Protein AF-A0A0B6XCW4-F1 (afdb_monomer_lite)

Radius of gyration: 18.89 Å; chains: 1; bounding box: 47×29×55 Å

Structure (mmCIF, N/CA/C/O backbone):
data_AF-A0A0B6XCW4-F1
#
_entry.id   AF-A0A0B6XCW4-F1
#
loop_
_atom_site.group_PDB
_atom_site.id
_atom_site.type_symbol
_atom_site.label_atom_id
_atom_site.label_alt_id
_atom_site.label_comp_id
_atom_site.label_asym_id
_atom_site.label_entity_id
_atom_site.label_seq_id
_atom_site.pdbx_PDB_ins_code
_atom_site.Cartn_x
_atom_site.Cartn_y
_atom_site.Cartn_z
_atom_site.occupancy
_atom_site.B_iso_or_equiv
_atom_site.auth_seq_id
_atom_site.auth_comp_id
_atom_site.auth_asym_id
_atom_site.auth_atom_id
_atom_site.pdbx_PDB_model_num
ATOM 1 N N . MET A 1 1 ? -3.690 -15.404 7.070 1.00 65.94 1 MET A N 1
ATOM 2 C CA . MET A 1 1 ? -4.708 -14.605 6.355 1.00 65.94 1 MET A CA 1
ATOM 3 C C . MET A 1 1 ? -6.072 -15.071 6.822 1.00 65.94 1 MET A C 1
ATOM 5 O O . MET A 1 1 ? -6.203 -16.236 7.175 1.00 65.94 1 MET A O 1
ATOM 9 N N . VAL A 1 2 ? -7.034 -14.167 6.910 1.00 81.56 2 VAL A N 1
ATOM 10 C CA . VAL A 1 2 ? -8.382 -14.407 7.414 1.00 81.56 2 VAL A CA 1
ATOM 11 C C . VAL A 1 2 ? -9.361 -13.776 6.444 1.00 81.56 2 VAL A C 1
ATOM 13 O O . VAL A 1 2 ? -9.238 -12.608 6.109 1.00 81.56 2 VAL A O 1
ATOM 16 N N . GLU A 1 3 ? -10.353 -14.538 6.028 1.00 85.75 3 GLU A N 1
ATOM 17 C CA . GLU A 1 3 ? -11.383 -14.068 5.114 1.00 85.75 3 GLU A CA 1
ATOM 18 C C . GLU A 1 3 ? -12.618 -13.638 5.909 1.00 85.75 3 GLU A C 1
ATOM 20 O O . GLU A 1 3 ? -13.106 -14.374 6.773 1.00 85.75 3 GLU A O 1
ATOM 25 N N . LEU A 1 4 ? -13.127 -12.436 5.634 1.00 87.69 4 LEU A N 1
ATOM 26 C CA . LEU A 1 4 ? -14.350 -11.930 6.249 1.00 87.69 4 LEU A CA 1
ATOM 27 C C . LEU A 1 4 ? -15.471 -11.888 5.219 1.00 87.69 4 LEU A C 1
ATOM 29 O O . LEU A 1 4 ? -15.316 -11.356 4.123 1.00 87.69 4 LEU A O 1
ATOM 33 N N . LYS A 1 5 ? -16.648 -12.390 5.601 1.00 91.31 5 LYS A N 1
ATOM 34 C CA . LYS A 1 5 ? -17.844 -12.278 4.759 1.00 91.31 5 LYS A CA 1
ATOM 35 C C . LYS A 1 5 ? -18.223 -10.806 4.561 1.00 91.31 5 LYS A C 1
ATOM 37 O O . LYS A 1 5 ? -18.056 -10.018 5.492 1.00 91.31 5 LYS A O 1
ATOM 42 N N . PRO A 1 6 ? -18.818 -10.428 3.422 1.00 91.75 6 PRO A N 1
ATOM 43 C CA . PRO A 1 6 ? -19.377 -9.092 3.258 1.00 91.75 6 PRO A CA 1
ATOM 44 C C . PRO A 1 6 ? -20.407 -8.772 4.348 1.00 91.75 6 PRO A C 1
ATOM 46 O O . PRO A 1 6 ? -21.219 -9.624 4.711 1.00 91.75 6 PRO A O 1
ATOM 49 N N . GLY A 1 7 ? -20.386 -7.542 4.859 1.00 91.94 7 GLY A N 1
ATOM 50 C CA . GLY A 1 7 ? -21.272 -7.098 5.932 1.00 91.94 7 GLY A CA 1
ATOM 51 C C . GLY A 1 7 ? -20.559 -6.337 7.045 1.00 91.94 7 GLY A C 1
ATOM 52 O O . GLY A 1 7 ? -19.379 -6.000 6.947 1.00 91.94 7 GLY A O 1
ATOM 53 N N . LYS A 1 8 ? -21.322 -6.006 8.089 1.00 94.19 8 LYS A N 1
ATOM 54 C CA . LYS A 1 8 ? -20.827 -5.273 9.258 1.00 94.19 8 LYS A CA 1
ATOM 55 C C . LYS A 1 8 ? -20.051 -6.214 10.171 1.00 94.19 8 LYS A C 1
ATOM 57 O O . LYS A 1 8 ? -20.548 -7.280 10.520 1.00 94.19 8 LYS A O 1
ATOM 62 N N . HIS A 1 9 ? -18.889 -5.760 10.608 1.00 92.81 9 HIS A N 1
ATOM 63 C CA . HIS A 1 9 ? -18.020 -6.432 11.566 1.00 92.81 9 HIS A CA 1
ATOM 64 C C . HIS A 1 9 ? -17.650 -5.471 12.687 1.00 92.81 9 HIS A C 1
ATOM 66 O O . HIS A 1 9 ? -17.873 -4.262 12.588 1.00 92.81 9 HIS A O 1
ATOM 72 N N . VAL A 1 10 ? -17.089 -6.011 13.763 1.00 93.19 10 VAL A N 1
ATOM 73 C CA . VAL A 1 10 ? -16.609 -5.233 14.903 1.00 93.19 10 VAL A CA 1
ATOM 74 C C . VAL A 1 10 ? -15.202 -5.700 15.238 1.00 93.19 10 VAL A C 1
ATOM 76 O O . VAL A 1 10 ? -14.978 -6.887 15.454 1.00 93.19 10 VAL A O 1
ATOM 79 N N . LEU A 1 11 ? -14.265 -4.758 15.271 1.00 91.06 11 LEU A N 1
ATOM 80 C CA . LEU A 1 11 ? -12.962 -4.953 15.887 1.00 91.06 11 LEU A CA 1
ATOM 81 C C . LEU A 1 11 ? -13.116 -4.718 17.389 1.00 91.06 11 LEU A C 1
ATOM 83 O O . LEU A 1 11 ? -13.586 -3.654 17.789 1.00 91.06 11 LEU A O 1
ATOM 87 N N . GLU A 1 12 ? -12.723 -5.695 18.198 1.00 90.50 12 GLU A N 1
ATOM 88 C CA . GLU A 1 12 ? -12.656 -5.573 19.653 1.00 90.50 12 GLU A CA 1
ATOM 89 C C . GLU A 1 12 ? -11.195 -5.673 20.089 1.00 90.50 12 GLU A C 1
ATOM 91 O O . GLU A 1 12 ? -10.518 -6.661 19.803 1.00 90.50 12 GLU A O 1
ATOM 96 N N . THR A 1 13 ? -10.688 -4.616 20.714 1.00 83.25 13 THR A N 1
ATOM 97 C CA . THR A 1 13 ? -9.327 -4.568 21.257 1.00 83.25 13 THR A CA 1
ATOM 98 C C . THR A 1 13 ? -9.259 -5.284 22.606 1.00 83.25 13 THR A C 1
ATOM 100 O O . THR A 1 13 ? -10.276 -5.548 23.246 1.00 83.25 13 THR A O 1
ATOM 103 N N . SER A 1 14 ? -8.047 -5.583 23.078 1.00 83.81 14 SER A N 1
ATOM 104 C CA . SER A 1 14 ? -7.832 -6.262 24.366 1.00 83.81 14 SER A CA 1
ATOM 105 C C . SER A 1 14 ? -8.330 -5.467 25.581 1.00 83.81 14 SER A C 1
ATOM 107 O O . SER A 1 14 ? -8.657 -6.068 26.600 1.00 83.81 14 SER A O 1
ATOM 109 N N . ASP A 1 15 ? -8.435 -4.138 25.473 1.00 86.62 15 ASP A N 1
ATOM 110 C CA . ASP A 1 15 ? -9.044 -3.256 26.480 1.00 86.62 15 ASP A CA 1
ATOM 111 C C . ASP A 1 15 ? -10.577 -3.126 26.333 1.00 86.62 15 ASP A C 1
ATOM 113 O O . ASP A 1 15 ? -11.201 -2.316 27.017 1.00 86.62 15 ASP A O 1
ATOM 117 N N . GLY A 1 16 ? -11.199 -3.918 25.452 1.00 86.94 16 GLY A N 1
ATOM 118 C CA . GLY A 1 16 ? -12.651 -3.998 25.271 1.00 86.94 16 GLY A CA 1
ATOM 119 C C . GLY A 1 16 ? -13.263 -2.884 24.419 1.00 86.94 16 GLY A C 1
ATOM 120 O O . GLY A 1 16 ? -14.491 -2.807 24.309 1.00 86.94 16 GLY A O 1
ATOM 121 N N . LYS A 1 17 ? -12.457 -2.010 23.794 1.00 88.56 17 LYS A N 1
ATOM 122 C CA . LYS A 1 17 ? -12.988 -1.005 22.859 1.00 88.56 17 LYS A CA 1
ATOM 123 C C . LYS A 1 17 ? -13.488 -1.688 21.595 1.00 88.56 17 LYS A C 1
ATOM 125 O O . LYS A 1 17 ? -12.822 -2.545 21.023 1.00 88.56 17 LYS A O 1
ATOM 130 N N . LYS A 1 18 ? -14.666 -1.262 21.138 1.00 91.75 18 LYS A N 1
ATOM 131 C CA . LYS A 1 18 ? -15.335 -1.813 19.957 1.00 91.75 18 LYS A CA 1
ATOM 132 C C . LYS A 1 18 ? -15.386 -0.774 18.855 1.00 91.75 18 LYS A C 1
ATOM 134 O O . LYS A 1 18 ? -15.907 0.320 19.060 1.00 91.75 18 LYS A O 1
ATOM 139 N N . GLN A 1 19 ? -14.892 -1.135 17.678 1.00 90.56 19 GLN A N 1
ATOM 140 C CA . GLN A 1 19 ? -14.917 -0.280 16.501 1.00 90.56 19 GLN A CA 1
ATOM 141 C C . GLN A 1 19 ? -15.588 -1.015 15.333 1.00 90.56 19 GLN A C 1
ATOM 143 O O . GLN A 1 19 ? -15.050 -2.015 14.849 1.00 90.56 19 GLN A O 1
ATOM 148 N N . PRO A 1 20 ? -16.771 -0.567 14.876 1.00 91.31 20 PRO A N 1
ATOM 149 C CA . PRO A 1 20 ? -17.448 -1.197 13.755 1.00 91.31 20 PRO A CA 1
ATOM 150 C C . PRO A 1 20 ? -16.744 -0.874 12.433 1.00 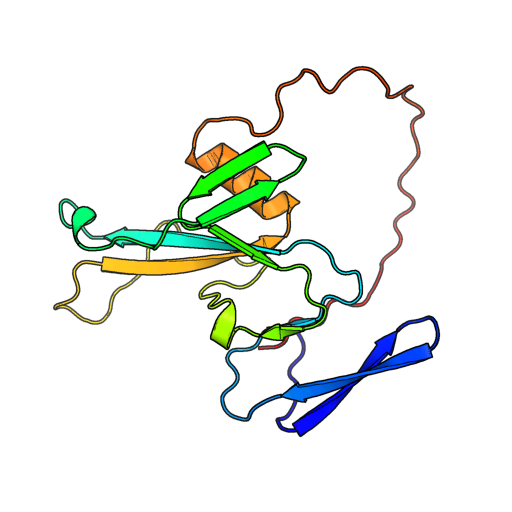91.31 20 PRO A C 1
ATOM 152 O O . PRO A 1 20 ? -16.239 0.232 12.238 1.00 91.31 20 PRO A O 1
ATOM 155 N N . PHE A 1 21 ? -16.771 -1.824 11.502 1.00 90.38 21 PHE A N 1
ATOM 156 C CA . PHE A 1 21 ? -16.311 -1.642 10.127 1.00 90.38 21 PHE A CA 1
ATOM 157 C C . PHE A 1 21 ? -1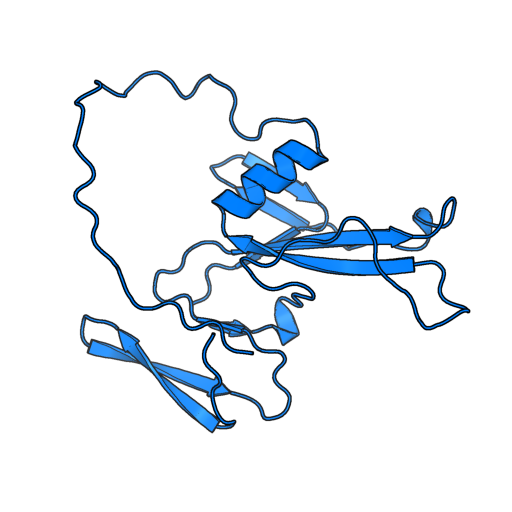7.168 -2.446 9.147 1.00 90.38 21 PHE A C 1
ATOM 159 O O . PHE A 1 21 ? -17.960 -3.303 9.541 1.00 90.38 21 PHE A O 1
ATOM 166 N N . LEU A 1 22 ? -17.050 -2.132 7.858 1.00 89.31 22 LEU A N 1
ATOM 167 C CA . LEU A 1 22 ? -17.840 -2.743 6.794 1.00 89.31 22 LEU A CA 1
ATOM 168 C C . LEU A 1 22 ? -16.913 -3.444 5.804 1.00 89.31 22 LEU A C 1
ATOM 170 O O . LEU A 1 22 ? -15.956 -2.847 5.320 1.00 89.31 22 LEU A O 1
ATOM 174 N N . VAL A 1 23 ? -17.229 -4.694 5.479 1.00 89.00 23 VAL A N 1
ATOM 175 C CA . VAL A 1 23 ? -16.598 -5.427 4.379 1.00 89.00 23 VAL A CA 1
ATOM 176 C C . VAL A 1 23 ? -17.548 -5.401 3.189 1.00 89.00 23 VAL A C 1
ATOM 178 O O . VAL A 1 23 ? -18.679 -5.886 3.273 1.00 89.00 23 VAL A O 1
ATOM 181 N N . TYR A 1 24 ? -17.107 -4.814 2.080 1.00 85.94 24 TYR A N 1
ATOM 182 C CA . TYR A 1 24 ? -17.890 -4.746 0.847 1.00 85.94 24 TYR A CA 1
ATOM 183 C C . TYR A 1 24 ? -17.788 -6.047 0.043 1.00 85.94 24 TYR A C 1
ATOM 185 O O . TYR A 1 24 ? -16.767 -6.724 0.055 1.00 85.94 24 TYR A O 1
ATOM 193 N N . SER A 1 25 ? -18.830 -6.383 -0.721 1.00 84.62 25 SER A N 1
ATOM 194 C CA . SER A 1 25 ? -18.912 -7.634 -1.496 1.00 84.62 25 SER A CA 1
ATOM 195 C C . SER A 1 25 ? -17.919 -7.759 -2.656 1.00 84.62 25 SER A C 1
ATOM 197 O O . SER A 1 25 ? -17.805 -8.828 -3.244 1.00 84.62 25 SER A O 1
ATOM 199 N N . LYS A 1 26 ? -17.236 -6.671 -3.017 1.00 83.56 26 LYS A N 1
ATOM 200 C CA . LYS A 1 26 ? -16.171 -6.628 -4.030 1.00 83.56 26 LYS A CA 1
ATOM 201 C C . LYS A 1 26 ? -14.890 -6.019 -3.457 1.00 83.56 26 LYS A C 1
ATOM 203 O O . LYS A 1 26 ? -14.147 -5.372 -4.188 1.00 83.56 26 LYS A O 1
ATOM 208 N N . ASN A 1 27 ? -14.695 -6.139 -2.143 1.00 80.38 27 ASN A N 1
ATOM 209 C CA . ASN A 1 27 ? -13.486 -5.634 -1.517 1.00 80.38 27 ASN A CA 1
ATOM 210 C C . ASN A 1 27 ? -12.267 -6.404 -2.055 1.00 80.38 27 ASN A C 1
ATOM 212 O O . ASN A 1 27 ? -12.349 -7.605 -2.280 1.00 80.38 27 ASN A O 1
ATOM 216 N N . GLN A 1 28 ? -11.160 -5.701 -2.271 1.00 84.88 28 GLN A N 1
ATOM 217 C CA . GLN A 1 28 ? -9.868 -6.265 -2.660 1.00 84.88 28 GLN A CA 1
ATOM 218 C C . GLN A 1 28 ? -8.992 -6.542 -1.427 1.00 84.88 28 GLN A C 1
ATOM 220 O O . GLN A 1 28 ? -7.765 -6.477 -1.507 1.00 84.88 28 GLN A O 1
ATOM 225 N N . GLY A 1 29 ? -9.624 -6.773 -0.278 1.00 87.38 29 GLY A N 1
ATOM 226 C CA . GLY A 1 29 ? -8.968 -6.918 1.011 1.00 87.38 29 GLY A CA 1
ATOM 227 C C . GLY A 1 29 ? -8.632 -5.600 1.714 1.00 87.38 29 GLY A C 1
ATOM 228 O O . GLY A 1 29 ? -9.135 -4.520 1.396 1.00 87.38 29 GLY A O 1
ATOM 229 N N . GLY A 1 30 ? -7.775 -5.685 2.723 1.00 89.25 30 GLY A N 1
ATOM 230 C CA . GLY A 1 30 ? -7.335 -4.528 3.496 1.00 89.25 30 GLY A CA 1
ATOM 231 C C . GLY A 1 30 ? -6.503 -4.905 4.713 1.00 89.25 30 GLY A C 1
ATOM 232 O O . GLY A 1 30 ? -6.259 -6.081 4.995 1.00 89.25 30 GLY A O 1
ATOM 233 N N . ILE A 1 31 ? -6.072 -3.883 5.446 1.00 91.44 31 ILE A N 1
ATOM 234 C CA . ILE A 1 31 ? -5.282 -4.032 6.669 1.00 91.44 31 ILE A CA 1
ATOM 235 C C . ILE A 1 31 ? -6.130 -3.555 7.846 1.00 91.44 31 ILE A C 1
ATOM 237 O O . ILE A 1 31 ? -6.615 -2.422 7.853 1.00 91.44 31 ILE A O 1
ATOM 241 N N . ILE A 1 32 ? -6.288 -4.417 8.851 1.00 91.75 32 ILE A N 1
ATOM 242 C CA . ILE A 1 32 ? -6.735 -4.000 10.181 1.00 91.75 32 ILE A CA 1
ATOM 243 C C . ILE A 1 32 ? -5.487 -3.676 10.999 1.00 91.75 32 ILE A C 1
ATOM 245 O O . ILE A 1 32 ? -4.655 -4.545 11.248 1.00 91.75 32 ILE A O 1
ATOM 249 N N . ASN A 1 33 ? -5.372 -2.420 11.409 1.00 91.81 33 ASN A N 1
ATOM 250 C CA . ASN A 1 33 ? -4.214 -1.837 12.068 1.00 91.81 33 ASN A CA 1
ATOM 251 C C . ASN A 1 33 ? -4.612 -1.272 13.444 1.00 91.81 33 ASN A C 1
ATOM 253 O O . ASN A 1 33 ? -4.715 -0.056 13.627 1.00 91.81 33 ASN A O 1
ATOM 257 N N . PRO A 1 34 ? -4.878 -2.140 14.435 1.00 88.81 34 PRO A N 1
ATOM 258 C CA . PRO A 1 34 ? -5.380 -1.703 15.738 1.00 88.81 34 PRO A CA 1
ATOM 259 C C . PRO A 1 34 ? -4.390 -0.785 16.472 1.00 88.81 34 PRO A C 1
ATOM 261 O O . PRO A 1 34 ? -4.809 0.074 17.243 1.00 88.81 34 PRO A O 1
ATOM 264 N N . ASN A 1 35 ? -3.093 -0.939 16.193 1.00 89.75 35 ASN A N 1
ATOM 265 C CA . ASN A 1 35 ? -2.008 -0.211 16.849 1.00 89.75 35 ASN A CA 1
ATOM 266 C C . ASN A 1 35 ? -1.652 1.116 16.165 1.00 89.75 35 ASN A C 1
ATOM 268 O O . ASN A 1 35 ? -0.774 1.816 16.659 1.00 89.75 35 ASN A O 1
ATOM 272 N N . ARG A 1 36 ? -2.304 1.462 15.043 1.00 91.00 36 ARG A N 1
ATOM 273 C CA . ARG A 1 36 ? -1.962 2.640 14.224 1.00 91.00 36 ARG A CA 1
ATOM 274 C C . ARG A 1 36 ? -0.485 2.673 13.812 1.00 91.00 36 ARG A C 1
ATOM 276 O O . ARG A 1 36 ? 0.153 3.720 13.786 1.00 91.00 36 ARG A O 1
ATOM 283 N N . GLU A 1 37 ? 0.066 1.508 13.485 1.00 93.44 37 GLU A N 1
ATOM 284 C CA . GLU A 1 37 ? 1.396 1.406 12.884 1.00 93.44 37 GLU A CA 1
ATOM 285 C C . GLU A 1 37 ? 1.381 2.019 11.479 1.00 93.44 37 GLU A C 1
ATOM 287 O O . GLU A 1 37 ? 0.371 1.951 10.779 1.00 93.44 37 GLU A O 1
ATOM 292 N N . LEU A 1 38 ? 2.500 2.595 11.039 1.00 94.19 38 LEU A N 1
ATOM 293 C CA . LEU A 1 38 ? 2.617 3.104 9.674 1.00 94.19 38 LEU A CA 1
ATOM 294 C C . LEU A 1 38 ? 2.792 1.958 8.673 1.00 94.19 38 LEU A C 1
ATOM 296 O O . LEU A 1 38 ? 3.728 1.156 8.767 1.00 94.19 38 LEU A O 1
ATOM 300 N N . TYR A 1 39 ? 1.911 1.944 7.677 1.00 95.62 39 TYR A N 1
ATOM 301 C CA . TYR A 1 39 ? 2.003 1.110 6.485 1.00 95.62 39 TYR A CA 1
ATOM 302 C C . TYR A 1 39 ? 2.324 1.968 5.276 1.00 95.62 39 TYR A C 1
ATOM 304 O O . TYR A 1 39 ? 1.882 3.115 5.195 1.00 95.62 39 TYR A O 1
ATOM 312 N N . TYR A 1 40 ? 3.045 1.387 4.320 1.00 95.12 40 TYR A N 1
ATOM 313 C CA . TYR A 1 40 ? 3.474 2.076 3.108 1.00 95.12 40 TYR A CA 1
ATOM 314 C C . TYR A 1 40 ? 3.045 1.320 1.861 1.00 95.12 40 TYR A C 1
ATOM 316 O O . TYR A 1 40 ? 2.980 0.091 1.869 1.00 95.12 40 TYR A O 1
ATOM 324 N N . THR A 1 41 ? 2.806 2.050 0.774 1.00 95.12 41 THR A N 1
ATOM 325 C CA . THR A 1 41 ? 2.763 1.481 -0.578 1.00 95.12 41 THR A CA 1
ATOM 326 C C . THR A 1 41 ? 3.868 2.075 -1.418 1.00 95.12 41 THR A C 1
ATOM 328 O O . THR A 1 41 ? 4.033 3.288 -1.364 1.00 95.12 41 THR A O 1
ATOM 331 N N . TYR A 1 42 ? 4.519 1.277 -2.256 1.00 93.62 42 TYR A N 1
ATOM 332 C CA . TYR A 1 42 ? 5.399 1.767 -3.319 1.00 93.62 42 TYR A CA 1
ATOM 333 C C . TYR A 1 42 ? 4.859 1.316 -4.673 1.00 93.62 42 TYR A C 1
ATOM 335 O O . TYR A 1 42 ? 4.544 0.13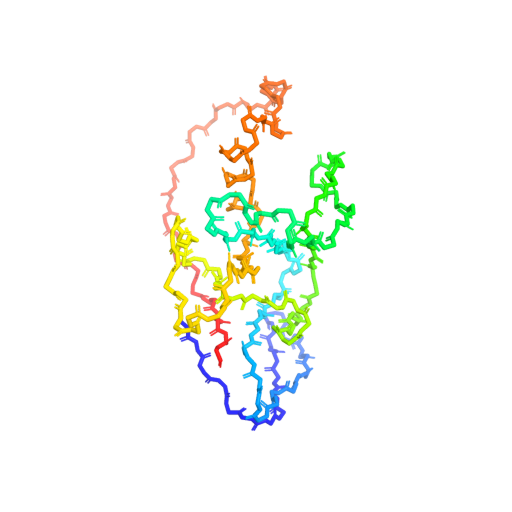3 -4.828 1.00 93.62 42 TYR A O 1
ATOM 343 N N . ASN A 1 43 ? 4.732 2.228 -5.642 1.00 92.75 43 ASN A N 1
ATOM 344 C CA . ASN A 1 43 ? 4.355 1.877 -7.012 1.00 92.75 43 ASN A CA 1
ATOM 345 C C . ASN A 1 43 ? 5.603 1.760 -7.894 1.00 92.75 43 ASN A C 1
ATOM 347 O O . ASN A 1 43 ? 6.295 2.745 -8.121 1.00 92.75 43 ASN A O 1
ATOM 351 N N . MET A 1 44 ? 5.831 0.570 -8.437 1.00 89.75 44 MET A N 1
ATOM 352 C CA . MET A 1 44 ? 6.928 0.261 -9.344 1.00 89.75 44 MET A CA 1
ATOM 353 C C . MET A 1 44 ? 6.428 0.171 -10.784 1.00 89.75 44 MET A C 1
ATOM 355 O O . MET A 1 44 ? 5.338 -0.347 -11.058 1.00 89.75 44 MET A O 1
ATOM 359 N N . VAL A 1 45 ? 7.247 0.672 -11.703 1.00 90.62 45 VAL A N 1
ATOM 360 C CA . VAL A 1 45 ? 7.032 0.547 -13.142 1.00 90.62 45 VAL A CA 1
ATOM 361 C C . VAL A 1 45 ? 7.690 -0.739 -13.621 1.00 90.62 45 VAL A C 1
ATOM 363 O O . VAL A 1 45 ? 8.903 -0.873 -13.574 1.00 90.62 45 VAL A O 1
ATOM 366 N N . TYR A 1 46 ? 6.881 -1.657 -14.138 1.00 90.00 46 TYR A N 1
ATOM 367 C CA . TYR A 1 46 ? 7.354 -2.797 -14.911 1.00 90.00 46 TYR A CA 1
ATOM 368 C C . TYR A 1 46 ? 7.122 -2.472 -16.371 1.00 90.00 46 TYR A C 1
ATOM 370 O O . TYR A 1 46 ? 5.972 -2.416 -16.800 1.00 90.00 46 TYR A O 1
ATOM 378 N N . ALA A 1 47 ? 8.171 -2.250 -17.145 1.00 89.19 47 ALA A N 1
ATOM 379 C CA . ALA A 1 47 ? 8.041 -1.980 -18.567 1.00 89.19 47 ALA A CA 1
ATOM 380 C C . ALA A 1 47 ? 9.003 -2.855 -19.355 1.00 89.19 47 ALA A C 1
ATOM 382 O O . ALA A 1 47 ? 10.035 -3.283 -18.847 1.00 89.19 47 ALA A O 1
ATOM 383 N N . ILE A 1 48 ? 8.641 -3.129 -20.605 1.00 86.38 48 ILE A N 1
ATOM 384 C CA . ILE A 1 48 ? 9.641 -3.624 -21.543 1.00 86.38 48 ILE A CA 1
ATOM 385 C C . ILE A 1 48 ? 10.640 -2.494 -21.826 1.00 86.38 48 ILE A C 1
ATOM 387 O O . ILE A 1 48 ? 10.270 -1.319 -21.766 1.00 86.38 48 ILE A O 1
ATOM 391 N N . GLU A 1 49 ? 11.868 -2.863 -22.170 1.00 84.06 49 GLU A N 1
ATOM 392 C CA . GLU A 1 49 ? 12.954 -1.917 -22.434 1.00 84.06 49 GLU A CA 1
ATOM 393 C C . GLU A 1 49 ? 12.516 -0.786 -23.387 1.00 84.06 49 GLU A C 1
ATOM 395 O O . GLU A 1 49 ? 11.874 -1.036 -24.417 1.00 84.06 49 GLU A O 1
ATOM 400 N N . ASN A 1 50 ? 12.876 0.456 -23.053 1.00 83.75 50 ASN A N 1
ATOM 401 C CA . ASN A 1 50 ? 12.549 1.689 -23.788 1.00 83.75 50 ASN A CA 1
ATOM 402 C C . ASN A 1 50 ? 11.064 2.107 -23.749 1.00 83.75 50 ASN A C 1
ATOM 404 O O . ASN A 1 50 ? 10.607 2.919 -24.566 1.00 83.75 50 ASN A O 1
ATOM 408 N N . HIS A 1 51 ? 10.275 1.555 -22.828 1.00 85.81 51 HIS A N 1
ATOM 409 C CA . HIS A 1 51 ? 8.871 1.921 -22.623 1.00 85.81 51 HIS A CA 1
ATOM 410 C C . HIS A 1 51 ? 8.539 2.366 -21.190 1.00 85.81 51 HIS A C 1
ATOM 412 O O . HIS A 1 51 ? 7.370 2.607 -20.882 1.00 85.81 51 HIS A O 1
ATOM 418 N N . GLU A 1 52 ? 9.546 2.533 -20.338 1.00 85.44 52 GLU A N 1
ATOM 419 C CA . GLU A 1 52 ? 9.451 2.938 -18.933 1.00 85.44 52 GLU A CA 1
ATOM 420 C C . GLU A 1 52 ? 8.788 4.315 -18.807 1.00 85.44 52 GLU A C 1
ATOM 422 O O . GLU A 1 52 ? 7.860 4.505 -18.024 1.00 85.44 52 GLU A O 1
ATOM 427 N N . ASN A 1 53 ? 9.180 5.254 -19.674 1.00 85.00 53 ASN A N 1
ATOM 428 C CA . ASN A 1 53 ? 8.686 6.634 -19.690 1.00 85.00 53 ASN A CA 1
ATOM 429 C C . ASN A 1 53 ? 7.180 6.778 -19.986 1.00 85.00 53 ASN A C 1
ATOM 431 O O . ASN A 1 53 ? 6.624 7.867 -19.841 1.00 85.00 53 ASN A O 1
ATOM 435 N N . LYS A 1 54 ? 6.503 5.700 -20.400 1.00 86.50 54 LYS A N 1
ATOM 436 C CA . LYS A 1 54 ? 5.047 5.678 -20.611 1.00 86.50 54 LYS A CA 1
ATOM 437 C C . LYS A 1 54 ? 4.260 5.511 -19.314 1.00 86.50 54 LYS A C 1
ATOM 439 O O . LYS A 1 54 ? 3.037 5.654 -19.330 1.00 86.50 54 LYS A O 1
ATOM 444 N N . PHE A 1 55 ? 4.936 5.204 -18.213 1.00 85.44 55 PHE A N 1
ATOM 445 C CA . PHE A 1 55 ? 4.332 4.955 -16.916 1.00 85.44 55 PHE A CA 1
ATOM 446 C C . PHE A 1 55 ? 4.904 5.946 -15.907 1.00 85.44 55 PHE A C 1
ATOM 448 O O . PHE A 1 55 ? 6.070 5.879 -15.541 1.00 85.44 55 PHE A O 1
ATOM 455 N N . SER A 1 56 ? 4.066 6.874 -15.455 1.00 87.56 56 SER A N 1
ATOM 456 C CA . SER A 1 56 ? 4.445 7.875 -14.459 1.00 87.56 56 SER A CA 1
ATOM 457 C C . SER A 1 56 ? 3.555 7.697 -13.231 1.00 87.56 56 SER A C 1
ATOM 459 O O . SER A 1 56 ? 2.421 8.188 -13.219 1.00 87.56 56 SER A O 1
ATOM 461 N N . PRO A 1 57 ? 3.988 6.908 -12.229 1.00 89.50 57 PRO A N 1
ATOM 462 C CA . PRO A 1 57 ? 3.284 6.874 -10.961 1.00 89.50 57 PRO A CA 1
ATOM 463 C C . PRO A 1 57 ? 3.348 8.261 -10.314 1.00 89.50 57 PRO A C 1
ATOM 465 O O . PRO A 1 57 ? 4.345 8.969 -10.413 1.00 89.50 57 PRO A O 1
ATOM 468 N N . GLN A 1 58 ? 2.259 8.655 -9.661 1.00 89.31 58 GLN A N 1
ATOM 469 C CA . GLN A 1 58 ? 2.207 9.932 -8.962 1.00 89.31 58 GLN A CA 1
ATOM 470 C C . GLN A 1 58 ? 3.157 9.910 -7.764 1.00 89.31 58 GLN A C 1
ATOM 472 O O . GLN A 1 58 ? 3.007 9.050 -6.891 1.00 89.31 58 GLN A O 1
ATOM 477 N N . ASN A 1 59 ? 4.053 10.893 -7.703 1.00 91.50 59 ASN A N 1
ATOM 478 C CA . ASN A 1 59 ? 4.874 11.126 -6.527 1.00 91.50 59 ASN A CA 1
ATOM 479 C C . ASN A 1 59 ? 4.068 11.808 -5.421 1.00 91.50 59 ASN A C 1
ATOM 481 O O . ASN A 1 59 ? 3.224 12.670 -5.681 1.00 91.50 59 ASN A O 1
ATOM 485 N N . THR A 1 60 ? 4.341 11.413 -4.185 1.00 92.38 60 THR A N 1
ATOM 486 C CA . THR A 1 60 ? 3.896 12.112 -2.985 1.00 92.38 60 THR A CA 1
ATOM 487 C C . THR A 1 60 ? 5.052 12.217 -2.003 1.00 92.38 60 THR A C 1
ATOM 489 O O . THR A 1 60 ? 6.023 11.460 -2.085 1.00 92.38 60 THR A O 1
ATOM 492 N N . GLU A 1 61 ? 4.934 13.171 -1.090 1.00 92.81 61 GLU A N 1
ATOM 493 C CA . GLU A 1 61 ? 5.862 13.331 0.015 1.00 92.81 61 GLU A CA 1
ATOM 494 C C . GLU A 1 61 ? 5.398 12.484 1.207 1.00 92.81 61 GLU A C 1
ATOM 496 O O . GLU A 1 61 ? 4.230 12.540 1.608 1.00 92.81 61 GLU A O 1
ATOM 501 N N . VAL A 1 62 ? 6.312 11.704 1.784 1.00 92.00 62 VAL A N 1
ATOM 502 C CA . VAL A 1 62 ? 6.098 10.975 3.037 1.00 92.00 62 VAL A CA 1
ATOM 503 C C . VAL A 1 62 ? 7.241 11.244 4.006 1.00 92.00 62 VAL A C 1
ATOM 505 O O . VAL A 1 62 ? 8.383 11.424 3.596 1.00 92.00 62 VAL A O 1
ATOM 508 N N . VAL A 1 63 ? 6.942 11.231 5.304 1.00 90.25 63 VAL A N 1
ATOM 509 C CA . VAL A 1 63 ? 7.953 11.361 6.360 1.00 90.25 63 VAL A CA 1
ATOM 510 C C . VAL A 1 63 ? 8.135 10.012 7.044 1.00 90.25 63 VAL A C 1
ATOM 512 O O . VAL A 1 63 ? 7.172 9.446 7.564 1.00 90.25 63 VAL A O 1
ATOM 515 N N . ILE A 1 64 ? 9.368 9.509 7.056 1.00 88.62 64 ILE A N 1
ATOM 516 C CA . ILE A 1 64 ? 9.759 8.251 7.699 1.00 88.62 64 ILE A CA 1
ATOM 517 C C . ILE A 1 64 ? 10.902 8.566 8.655 1.00 88.62 64 ILE A C 1
ATOM 519 O O . ILE A 1 64 ? 11.962 8.998 8.227 1.00 88.62 64 ILE A O 1
ATOM 523 N N . ASP A 1 65 ? 10.669 8.410 9.958 1.00 87.38 65 ASP A N 1
ATOM 524 C CA . ASP A 1 65 ? 11.664 8.709 11.004 1.00 87.38 65 ASP A CA 1
ATOM 525 C C . ASP A 1 65 ? 12.294 10.101 10.911 1.00 87.38 65 ASP A C 1
ATOM 527 O O . ASP A 1 65 ? 13.470 10.304 11.186 1.00 87.38 65 ASP A O 1
ATOM 531 N N . GLY A 1 66 ? 11.477 11.088 10.538 1.00 86.00 66 GLY A N 1
ATOM 532 C CA . GLY A 1 66 ? 11.914 12.475 10.388 1.00 86.00 66 GLY A CA 1
ATOM 533 C C . GLY A 1 66 ? 12.617 12.772 9.062 1.00 86.00 66 GLY A C 1
ATOM 534 O O . GLY A 1 66 ? 12.895 13.937 8.793 1.00 86.00 66 GLY A O 1
ATOM 535 N N . VAL A 1 67 ? 12.845 11.765 8.216 1.00 87.88 67 VAL A N 1
ATOM 536 C CA . VAL A 1 67 ? 13.364 11.928 6.855 1.00 87.88 67 VAL A CA 1
ATOM 537 C C . VAL A 1 67 ? 12.200 12.086 5.884 1.00 87.88 67 VAL A C 1
ATOM 539 O O . VAL A 1 67 ? 11.293 11.253 5.834 1.00 87.88 67 VAL A O 1
ATOM 542 N N . THR A 1 68 ? 12.224 13.164 5.106 1.00 89.56 68 THR A N 1
ATOM 543 C CA . THR A 1 68 ? 11.259 13.402 4.032 1.00 89.56 68 THR A CA 1
ATOM 544 C C . THR A 1 68 ? 11.701 12.680 2.767 1.00 89.56 68 THR A C 1
ATOM 546 O O . THR A 1 68 ? 12.800 12.919 2.271 1.00 89.56 68 THR A O 1
ATOM 549 N N . LEU A 1 69 ? 10.827 11.833 2.228 1.00 90.56 69 LEU A N 1
ATOM 550 C CA . LEU A 1 69 ? 11.021 11.140 0.961 1.00 90.56 69 LEU A CA 1
ATOM 551 C C . LEU A 1 69 ? 9.965 11.582 -0.040 1.00 90.56 69 LEU A C 1
ATOM 553 O O . LEU A 1 69 ? 8.771 11.586 0.264 1.00 90.56 69 LEU A O 1
ATOM 557 N N . GLU A 1 70 ? 10.409 11.886 -1.254 1.00 90.50 70 GLU A N 1
ATOM 558 C CA . GLU A 1 70 ? 9.534 12.107 -2.396 1.00 90.50 70 GLU A CA 1
ATOM 559 C C . GLU A 1 70 ? 9.637 10.916 -3.347 1.00 90.50 70 GLU A C 1
ATOM 561 O O . GLU A 1 70 ? 10.717 10.537 -3.795 1.00 90.50 70 GLU A O 1
ATOM 566 N N . GLY A 1 71 ? 8.500 10.315 -3.677 1.00 91.62 71 GLY A N 1
ATOM 567 C CA . GLY A 1 71 ? 8.471 9.208 -4.621 1.00 91.62 71 GLY A CA 1
ATOM 568 C C . GLY A 1 71 ? 7.070 8.656 -4.809 1.00 91.62 71 GLY A C 1
ATOM 569 O O . GLY A 1 71 ? 6.113 9.208 -4.259 1.00 91.62 71 GLY A O 1
ATOM 570 N N . PRO A 1 72 ? 6.909 7.543 -5.542 1.00 92.50 72 PRO A N 1
ATOM 571 C CA . PRO A 1 72 ? 5.613 6.923 -5.809 1.00 92.50 72 PRO A CA 1
ATOM 572 C C . PRO A 1 72 ? 5.076 6.151 -4.593 1.00 92.50 72 PRO A C 1
ATOM 574 O O . PRO A 1 72 ? 4.561 5.032 -4.709 1.00 92.50 72 PRO A O 1
ATOM 577 N N . ILE A 1 73 ? 5.222 6.761 -3.421 1.00 93.25 73 ILE A N 1
ATOM 578 C CA . ILE A 1 73 ? 4.985 6.220 -2.099 1.00 93.25 73 ILE A CA 1
ATOM 579 C C . ILE A 1 73 ? 3.623 6.718 -1.612 1.00 93.25 73 ILE A C 1
ATOM 581 O O . ILE A 1 73 ? 3.155 7.777 -2.021 1.00 93.25 73 ILE A O 1
ATOM 585 N N . ARG A 1 74 ? 2.961 5.955 -0.747 1.00 93.88 74 ARG A N 1
ATOM 586 C CA . ARG A 1 74 ? 1.858 6.434 0.100 1.00 93.88 74 ARG A CA 1
ATOM 587 C C . ARG A 1 74 ? 2.042 5.860 1.490 1.00 93.88 74 ARG A C 1
ATOM 589 O O . ARG A 1 74 ? 2.615 4.780 1.610 1.00 93.88 74 ARG A O 1
ATOM 596 N N . SER A 1 75 ? 1.506 6.523 2.505 1.00 94.81 75 SER A N 1
ATOM 597 C CA . SER A 1 75 ? 1.483 6.009 3.872 1.00 94.81 75 SER A CA 1
ATOM 598 C C . SER A 1 75 ? 0.085 6.076 4.484 1.00 94.81 75 SER A C 1
ATOM 600 O O . SER A 1 75 ? -0.770 6.856 4.057 1.00 94.81 75 SER A O 1
ATOM 602 N N . SER A 1 76 ? -0.179 5.210 5.459 1.00 94.81 76 SER A N 1
ATOM 603 C CA . SER A 1 76 ? -1.384 5.278 6.283 1.00 94.81 76 SER A CA 1
ATOM 604 C C . SER A 1 76 ? -1.151 4.626 7.642 1.00 94.81 76 SER A C 1
ATOM 606 O O . SER A 1 76 ? -0.555 3.554 7.732 1.00 94.81 76 SER A O 1
ATOM 608 N N . ASP A 1 77 ? -1.661 5.267 8.688 1.00 95.06 77 ASP A N 1
ATOM 609 C CA . ASP A 1 77 ? -1.740 4.773 10.065 1.00 95.06 77 ASP A CA 1
ATOM 610 C C . ASP A 1 77 ? -3.198 4.484 10.484 1.00 95.06 77 ASP A C 1
ATOM 612 O O . ASP A 1 77 ? -3.504 4.273 11.661 1.00 95.06 77 ASP A O 1
ATOM 616 N N . ALA A 1 78 ? -4.134 4.512 9.528 1.00 94.31 78 ALA A N 1
ATOM 617 C CA . ALA A 1 78 ? -5.549 4.343 9.814 1.00 94.31 78 ALA A CA 1
ATOM 618 C C . ALA A 1 78 ? -5.821 2.952 10.397 1.00 94.31 78 ALA A C 1
ATOM 620 O O . ALA A 1 78 ? -5.196 1.972 10.002 1.00 94.31 78 ALA A O 1
ATOM 621 N N . VAL A 1 79 ? -6.808 2.853 11.296 1.00 92.25 79 VAL A N 1
ATOM 622 C CA . VAL A 1 79 ? -7.199 1.570 11.917 1.00 92.25 79 VAL A CA 1
ATOM 623 C C . VAL A 1 79 ? -7.709 0.566 10.881 1.00 92.25 79 VAL A C 1
ATOM 625 O O . VAL A 1 79 ? -7.486 -0.634 11.015 1.00 92.25 79 VAL A O 1
ATOM 628 N N . PHE A 1 80 ? -8.375 1.055 9.836 1.00 91.75 80 PHE A N 1
ATOM 629 C CA . PHE A 1 80 ? -8.811 0.251 8.701 1.00 91.75 80 PHE A CA 1
ATOM 630 C C . PHE A 1 80 ? -8.261 0.878 7.427 1.00 91.75 80 PHE A C 1
ATOM 632 O O . PHE A 1 80 ? -8.639 1.994 7.069 1.00 91.75 80 PHE A O 1
ATOM 639 N N . ILE A 1 81 ? -7.372 0.157 6.754 1.00 92.44 81 ILE A N 1
ATOM 640 C CA . ILE A 1 81 ? -6.768 0.582 5.495 1.00 92.44 81 ILE A CA 1
ATOM 641 C C . ILE A 1 81 ? -7.408 -0.254 4.391 1.00 92.44 81 ILE A C 1
ATOM 643 O O . ILE A 1 81 ? -7.129 -1.445 4.248 1.00 92.44 81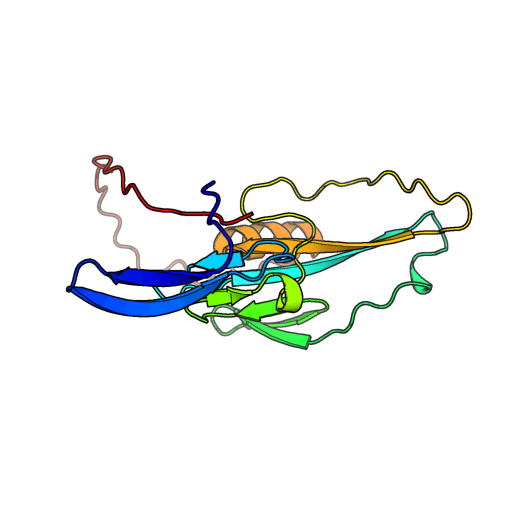 ILE A O 1
ATOM 647 N N . ASP A 1 82 ? -8.318 0.370 3.650 1.00 88.31 82 ASP A N 1
ATOM 648 C CA . ASP A 1 82 ? -9.056 -0.266 2.562 1.00 88.31 82 ASP A CA 1
ATOM 649 C C . ASP A 1 82 ? -8.153 -0.425 1.329 1.00 88.31 82 ASP A C 1
ATOM 651 O O . ASP A 1 82 ? -7.591 0.557 0.828 1.00 88.31 82 ASP A O 1
ATOM 655 N N . ASN A 1 83 ? -8.032 -1.649 0.807 1.00 89.31 83 ASN A N 1
ATOM 656 C CA . ASN A 1 83 ? -7.187 -1.907 -0.352 1.00 89.31 83 ASN A CA 1
ATOM 657 C C . ASN A 1 83 ? -7.727 -1.295 -1.657 1.00 89.31 83 ASN A C 1
ATOM 659 O O . ASN A 1 83 ? -6.963 -1.065 -2.587 1.00 89.31 83 ASN A O 1
ATOM 663 N N . ASN A 1 84 ? -9.007 -0.931 -1.731 1.00 84.38 84 ASN A N 1
ATOM 664 C CA . ASN A 1 84 ? -9.552 -0.180 -2.866 1.00 84.38 84 ASN A CA 1
ATOM 665 C C . ASN A 1 84 ? -8.963 1.245 -2.947 1.00 84.38 84 ASN A C 1
ATOM 667 O O . ASN A 1 84 ? -8.918 1.848 -4.024 1.00 84.38 84 ASN A O 1
ATOM 671 N N . VAL A 1 85 ? -8.493 1.780 -1.812 1.00 85.31 85 VAL A N 1
ATOM 672 C CA . VAL A 1 85 ? -7.848 3.099 -1.705 1.00 85.31 85 VAL A CA 1
ATOM 673 C C . VAL A 1 85 ? -6.328 2.960 -1.694 1.00 85.31 85 VAL A C 1
ATOM 675 O O . VAL A 1 85 ? -5.642 3.658 -2.438 1.00 85.31 85 VAL A O 1
ATOM 678 N N . PHE A 1 86 ? -5.806 2.037 -0.884 1.00 87.62 86 PHE A N 1
ATOM 679 C CA . PHE A 1 86 ? -4.367 1.811 -0.734 1.00 87.62 86 PHE A CA 1
ATOM 680 C C . PHE A 1 86 ? -3.759 1.093 -1.951 1.00 87.62 86 PHE A C 1
ATOM 682 O O . PHE A 1 86 ? -2.589 1.283 -2.265 1.00 87.62 86 PHE A O 1
ATOM 689 N N . ARG A 1 87 ? -4.589 0.367 -2.712 1.00 87.75 87 ARG A N 1
ATOM 690 C CA . ARG A 1 87 ? -4.292 -0.256 -4.008 1.00 87.75 87 ARG A CA 1
ATOM 691 C C . ARG A 1 87 ? -3.070 -1.162 -3.985 1.00 87.75 87 ARG A C 1
ATOM 693 O O . ARG A 1 87 ? -2.281 -1.081 -4.909 1.00 87.75 87 ARG A O 1
ATOM 700 N N . CYS A 1 88 ? -2.891 -2.024 -2.992 1.00 88.56 88 CYS A N 1
ATOM 701 C CA . CYS A 1 88 ? -1.864 -3.066 -2.956 1.00 88.56 88 CYS A CA 1
ATOM 702 C C . CYS A 1 88 ? -2.134 -4.135 -4.027 1.00 88.56 88 CYS A C 1
ATOM 704 O O . CYS A 1 88 ? -3.121 -4.867 -3.938 1.00 88.56 88 CYS A O 1
ATOM 706 N N . THR A 1 89 ? -1.235 -4.278 -5.004 1.00 91.75 89 THR A N 1
ATOM 707 C CA . THR A 1 89 ? -1.214 -5.456 -5.891 1.00 91.75 89 THR A CA 1
ATOM 708 C C . THR A 1 89 ? -0.622 -6.647 -5.141 1.00 91.75 89 THR A C 1
ATOM 710 O O . THR A 1 89 ? -1.149 -7.754 -5.200 1.00 91.75 89 THR A O 1
ATOM 713 N N . TYR A 1 90 ? 0.468 -6.396 -4.419 1.00 90.88 90 TYR A N 1
ATOM 714 C CA . TYR A 1 90 ? 1.185 -7.376 -3.623 1.00 90.88 90 TYR A CA 1
ATOM 715 C C . TYR A 1 90 ? 1.003 -7.034 -2.135 1.00 90.88 90 TYR A C 1
ATOM 717 O O . TYR A 1 90 ? 1.383 -5.935 -1.709 1.00 90.88 90 TYR A O 1
ATOM 725 N N . PRO A 1 91 ? 0.368 -7.916 -1.344 1.00 89.25 91 PRO A N 1
ATOM 726 C CA . PRO A 1 91 ? 0.155 -7.692 0.083 1.00 89.25 91 PRO A CA 1
ATOM 727 C C . PRO A 1 91 ? 1.451 -7.647 0.910 1.00 89.25 91 PRO A C 1
ATOM 729 O O . PRO A 1 91 ? 2.553 -7.938 0.446 1.00 89.25 91 PRO A O 1
ATOM 732 N N . ILE A 1 92 ? 1.313 -7.296 2.187 1.00 89.50 92 ILE A N 1
ATOM 733 C CA . ILE A 1 92 ? 2.408 -7.361 3.166 1.00 89.50 92 ILE A CA 1
ATOM 734 C C . ILE A 1 92 ? 2.893 -8.805 3.312 1.00 89.50 92 ILE A C 1
ATOM 736 O O . ILE A 1 92 ? 2.080 -9.729 3.383 1.00 89.50 92 ILE A O 1
ATOM 740 N N . GLY A 1 93 ? 4.211 -8.990 3.405 1.00 84.06 93 GLY A N 1
ATOM 741 C CA . GLY A 1 93 ? 4.822 -10.305 3.608 1.00 84.06 93 GLY A CA 1
ATOM 742 C C . GLY A 1 93 ? 4.829 -11.213 2.375 1.00 84.06 93 GLY A C 1
ATOM 743 O O . GLY A 1 93 ? 5.253 -12.361 2.482 1.00 84.06 93 GLY A O 1
ATOM 744 N N . THR A 1 94 ? 4.382 -10.731 1.212 1.00 86.56 94 THR A N 1
ATOM 745 C CA . THR A 1 94 ? 4.671 -11.388 -0.069 1.00 86.56 94 THR A CA 1
ATOM 746 C C . THR A 1 94 ? 5.948 -10.799 -0.666 1.00 86.56 94 THR A C 1
ATOM 748 O O . THR A 1 94 ? 6.248 -9.638 -0.403 1.00 86.56 94 THR A O 1
ATOM 751 N N . PRO A 1 95 ? 6.700 -11.529 -1.497 1.00 84.38 95 PRO A N 1
ATOM 752 C CA . PRO A 1 95 ? 7.757 -10.904 -2.284 1.00 84.38 95 PRO A CA 1
ATOM 753 C C . PRO A 1 95 ? 7.159 -9.860 -3.239 1.00 84.38 95 PRO A C 1
ATOM 755 O O . PRO A 1 95 ? 6.021 -10.006 -3.703 1.00 84.38 95 PRO A O 1
ATOM 758 N N . PHE A 1 96 ? 7.922 -8.807 -3.523 1.00 85.31 96 PHE A N 1
ATOM 759 C CA . PHE A 1 96 ? 7.665 -7.926 -4.658 1.00 85.31 96 PHE A CA 1
ATOM 760 C C . PHE A 1 96 ? 8.467 -8.499 -5.834 1.00 85.31 96 PHE A C 1
ATOM 762 O O . PHE A 1 96 ? 9.677 -8.648 -5.686 1.00 85.31 96 PHE A O 1
ATOM 769 N N . PRO A 1 97 ? 7.839 -8.960 -6.929 1.00 86.69 97 PRO A N 1
ATOM 770 C CA . PRO A 1 97 ? 8.569 -9.729 -7.925 1.00 86.69 97 PRO A CA 1
ATOM 771 C C . PRO A 1 97 ? 9.451 -8.816 -8.777 1.00 86.69 97 PRO A C 1
ATOM 773 O O . PRO A 1 97 ? 9.041 -7.711 -9.110 1.00 86.69 97 PRO A O 1
ATOM 776 N N . GLU A 1 98 ? 10.624 -9.297 -9.173 1.00 85.81 98 GLU A N 1
ATOM 777 C CA . GLU A 1 98 ? 11.524 -8.575 -10.088 1.00 85.81 98 GLU A CA 1
ATOM 778 C C . GLU A 1 98 ? 10.920 -8.458 -11.497 1.00 85.81 98 GLU A C 1
ATOM 780 O O . GLU A 1 98 ? 11.082 -7.454 -12.183 1.00 85.81 98 GLU A O 1
ATOM 785 N N . GLU A 1 99 ? 10.132 -9.457 -11.905 1.00 87.12 99 GLU A N 1
ATOM 786 C CA . GLU A 1 99 ? 9.485 -9.514 -13.213 1.00 87.12 99 GLU A CA 1
ATOM 787 C C . GLU A 1 99 ? 7.994 -9.845 -13.097 1.00 87.12 99 GLU A C 1
ATOM 789 O O . GLU A 1 99 ? 7.544 -10.537 -12.179 1.00 87.12 99 GLU A O 1
ATOM 794 N N . ILE A 1 100 ? 7.203 -9.391 -14.072 1.00 86.88 100 ILE A N 1
ATOM 795 C CA . ILE A 1 100 ? 5.779 -9.728 -14.168 1.00 86.88 100 ILE A CA 1
ATOM 796 C C . ILE A 1 100 ? 5.419 -10.248 -15.555 1.00 86.88 100 ILE A C 1
ATOM 798 O O . ILE A 1 100 ? 5.944 -9.802 -16.574 1.00 86.88 100 ILE A O 1
ATOM 802 N N . VAL A 1 101 ? 4.427 -11.136 -15.604 1.00 84.19 101 VAL A N 1
ATOM 803 C CA . VAL A 1 101 ? 3.820 -11.574 -16.864 1.00 84.19 101 VAL A CA 1
ATOM 804 C C . VAL A 1 101 ? 2.676 -10.634 -17.234 1.00 84.19 101 VAL A C 1
ATOM 806 O O . VAL A 1 101 ? 1.726 -10.446 -16.469 1.00 84.19 101 VAL A O 1
ATOM 809 N N . ILE A 1 102 ? 2.740 -10.065 -18.438 1.00 81.19 102 ILE A N 1
ATOM 810 C CA . ILE A 1 102 ? 1.677 -9.236 -19.010 1.00 81.19 102 ILE A CA 1
ATOM 811 C C . ILE A 1 102 ? 0.966 -10.038 -20.102 1.00 81.19 102 ILE A C 1
ATOM 813 O O . ILE A 1 102 ? 1.533 -10.331 -21.150 1.00 81.19 102 ILE A O 1
ATOM 817 N N . TYR A 1 103 ? -0.297 -10.392 -19.858 1.00 79.94 103 TYR A N 1
ATOM 818 C CA . TYR A 1 103 ? -1.087 -11.199 -20.796 1.00 79.94 103 TYR A CA 1
ATOM 819 C C . TYR A 1 103 ? -1.622 -10.399 -21.993 1.00 79.94 103 TYR A C 1
ATOM 821 O O . TYR A 1 103 ? -1.845 -10.963 -23.066 1.00 79.94 103 TYR A O 1
ATOM 829 N N . ASP A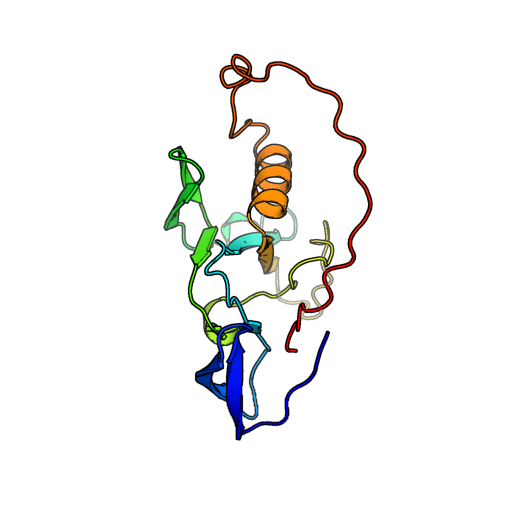 1 104 ? -1.818 -9.087 -21.834 1.00 84.62 104 ASP A N 1
ATOM 830 C CA . ASP A 1 104 ? -2.184 -8.217 -22.950 1.00 84.62 104 ASP A CA 1
ATOM 831 C C . ASP A 1 104 ? -0.958 -7.928 -23.820 1.00 84.62 104 ASP A C 1
ATOM 833 O O . ASP A 1 104 ? -0.111 -7.106 -23.476 1.00 84.62 104 ASP A O 1
ATOM 837 N N . LYS A 1 105 ? -0.905 -8.563 -24.994 1.00 78.00 105 LYS A N 1
ATOM 838 C CA . LYS A 1 105 ? 0.186 -8.408 -25.969 1.00 78.00 105 LYS A CA 1
ATOM 839 C C . LYS A 1 105 ? 0.358 -6.976 -26.489 1.00 78.00 105 LYS A C 1
ATOM 841 O O . LYS A 1 105 ? 1.392 -6.669 -27.081 1.00 78.00 105 LYS A O 1
ATOM 846 N N . LYS A 1 106 ? -0.649 -6.109 -26.332 1.00 85.38 106 LYS A N 1
ATOM 847 C CA . LYS A 1 106 ? -0.550 -4.689 -26.705 1.00 85.38 106 LYS A CA 1
ATOM 848 C C . LYS A 1 106 ? 0.082 -3.846 -25.606 1.00 85.38 106 LYS A C 1
ATOM 850 O O . LYS A 1 106 ? 0.622 -2.780 -25.907 1.00 85.38 106 LYS A O 1
ATOM 855 N N . SER A 1 107 ? 0.024 -4.308 -24.362 1.00 85.06 107 SER A N 1
ATOM 856 C CA . SER A 1 107 ? 0.611 -3.597 -23.242 1.00 85.06 107 SER A CA 1
ATOM 857 C C . SER A 1 107 ? 2.139 -3.647 -23.307 1.00 85.06 107 SER A C 1
ATOM 859 O O . SER A 1 107 ? 2.750 -4.634 -23.714 1.00 85.06 107 SER A O 1
ATOM 861 N N . LYS A 1 108 ? 2.755 -2.525 -22.937 1.00 86.75 108 LYS A N 1
ATOM 862 C CA . LYS A 1 108 ? 4.210 -2.325 -22.905 1.00 86.75 108 LYS A CA 1
ATOM 863 C C . LYS A 1 108 ? 4.754 -2.254 -21.481 1.00 86.75 108 LYS A C 1
ATOM 865 O O . LYS A 1 108 ? 5.927 -1.966 -21.287 1.00 86.75 108 LYS A O 1
ATOM 870 N N . GLY A 1 109 ? 3.894 -2.502 -20.500 1.00 87.88 109 GLY A N 1
ATOM 871 C CA . GLY A 1 109 ? 4.236 -2.406 -19.096 1.00 87.88 109 GLY A CA 1
ATOM 872 C C . GLY A 1 109 ? 3.011 -2.288 -18.201 1.00 87.88 109 GLY A C 1
ATOM 873 O O . GLY A 1 109 ? 1.863 -2.298 -18.653 1.00 87.88 109 GLY A O 1
ATOM 874 N N . ASN A 1 110 ? 3.247 -2.200 -16.906 1.00 89.56 110 ASN A N 1
ATOM 875 C CA . ASN A 1 110 ? 2.224 -1.964 -15.912 1.00 89.56 110 ASN A CA 1
ATOM 876 C C . ASN A 1 110 ? 2.840 -1.291 -14.687 1.00 89.56 110 ASN A C 1
ATOM 878 O O . ASN A 1 110 ? 4.020 -1.467 -14.398 1.00 89.56 110 ASN A O 1
ATOM 882 N N . ILE A 1 111 ? 2.013 -0.576 -13.934 1.00 90.00 111 ILE A N 1
ATOM 883 C CA . ILE A 1 111 ? 2.390 -0.101 -12.608 1.00 90.00 111 ILE A CA 1
ATOM 884 C C . ILE A 1 111 ? 1.828 -1.099 -11.608 1.00 90.00 111 ILE A C 1
ATOM 886 O O . ILE A 1 111 ? 0.616 -1.329 -11.577 1.00 90.00 111 ILE A O 1
ATOM 890 N N . LYS A 1 112 ? 2.700 -1.704 -10.804 1.00 91.75 112 LYS A N 1
ATOM 891 C CA . LYS A 1 112 ? 2.286 -2.566 -9.695 1.00 91.75 112 LYS A CA 1
ATOM 892 C C . LYS A 1 112 ? 2.738 -1.967 -8.384 1.00 91.75 112 LYS A C 1
ATOM 894 O O . LYS A 1 112 ? 3.723 -1.248 -8.308 1.00 91.75 112 LYS A O 1
ATOM 899 N N . SER A 1 113 ? 1.991 -2.286 -7.351 1.00 93.06 113 SER A N 1
ATOM 900 C CA . SER A 1 113 ? 2.141 -1.699 -6.032 1.00 93.06 113 SER A CA 1
ATOM 901 C C . SER A 1 113 ? 2.366 -2.783 -4.996 1.00 93.06 113 SER A C 1
ATOM 903 O O . SER A 1 113 ? 1.647 -3.789 -4.966 1.00 93.06 113 SER A O 1
ATOM 905 N N . LYS A 1 114 ? 3.335 -2.560 -4.119 1.00 93.88 114 LYS A N 1
ATOM 906 C CA . LYS A 1 114 ? 3.607 -3.423 -2.974 1.00 93.88 114 LYS A CA 1
ATOM 907 C C . LYS A 1 114 ? 3.292 -2.685 -1.692 1.00 93.88 114 LYS A C 1
ATOM 909 O O . LYS A 1 114 ? 3.604 -1.503 -1.572 1.00 93.88 114 LYS A O 1
ATOM 914 N N . CYS A 1 115 ? 2.667 -3.391 -0.759 1.00 94.19 115 CYS A N 1
ATOM 915 C CA . CYS A 1 115 ? 2.387 -2.879 0.571 1.00 94.19 115 CYS A CA 1
ATOM 916 C C . CYS A 1 115 ? 3.362 -3.429 1.592 1.00 94.19 115 CYS A C 1
ATOM 918 O O . CYS A 1 115 ? 3.653 -4.622 1.596 1.00 94.19 115 CYS A O 1
ATOM 920 N N . PHE A 1 116 ? 3.836 -2.551 2.461 1.00 94.19 116 PHE A N 1
ATOM 921 C CA . PHE A 1 116 ? 4.944 -2.809 3.360 1.00 94.19 116 PHE A CA 1
ATOM 922 C C . PHE A 1 116 ? 4.581 -2.413 4.783 1.00 94.19 116 PHE A C 1
ATOM 924 O O . PHE A 1 116 ? 3.877 -1.423 5.013 1.00 94.19 116 PHE A O 1
ATOM 931 N N . ARG A 1 117 ? 5.138 -3.143 5.750 1.00 93.94 117 ARG A N 1
ATOM 932 C CA . ARG A 1 117 ? 5.384 -2.553 7.074 1.00 93.94 117 ARG A CA 1
ATOM 933 C C . ARG A 1 117 ? 6.540 -1.575 6.983 1.00 93.94 117 ARG A C 1
ATOM 935 O O . ARG A 1 117 ? 7.396 -1.728 6.123 1.00 93.94 117 ARG A O 1
ATOM 942 N N . LYS A 1 118 ? 6.628 -0.645 7.932 1.00 92.81 118 LYS A N 1
ATOM 943 C CA . LYS A 1 118 ? 7.734 0.316 8.013 1.00 92.81 118 LYS A CA 1
ATOM 944 C C . LYS A 1 118 ? 9.125 -0.302 7.803 1.00 92.81 118 LYS A C 1
ATOM 946 O O . LYS A 1 118 ? 9.838 0.146 6.919 1.00 92.81 118 LYS A O 1
ATOM 951 N N . LYS A 1 119 ? 9.487 -1.349 8.559 1.00 91.56 119 LYS A N 1
ATOM 952 C CA . LYS A 1 119 ? 10.799 -2.004 8.405 1.00 91.56 119 LYS A CA 1
ATOM 953 C C . LYS A 1 119 ? 10.995 -2.594 7.003 1.00 91.56 119 LYS A C 1
ATOM 955 O O . LYS A 1 119 ? 12.022 -2.366 6.390 1.00 91.56 119 LYS A O 1
ATOM 960 N N . GLU A 1 120 ? 9.989 -3.307 6.499 1.00 92.81 120 GLU A N 1
ATOM 961 C CA . GLU A 1 120 ? 10.017 -3.910 5.158 1.00 92.81 120 GLU A CA 1
ATOM 962 C C . GLU A 1 120 ? 10.165 -2.843 4.063 1.00 92.81 120 GLU A C 1
ATOM 964 O O . GLU A 1 120 ? 10.816 -3.085 3.056 1.00 92.81 120 GLU A O 1
ATOM 969 N N . PHE A 1 121 ? 9.566 -1.665 4.264 1.00 93.62 121 PHE A N 1
ATOM 970 C CA . PHE A 1 121 ? 9.675 -0.540 3.343 1.00 93.62 121 PHE A CA 1
ATOM 971 C C . PHE A 1 121 ? 11.074 0.070 3.351 1.00 93.62 121 PHE A C 1
ATOM 973 O O . PHE A 1 121 ? 11.604 0.330 2.281 1.00 93.62 121 PHE A O 1
ATOM 980 N N . ILE A 1 122 ? 11.652 0.300 4.535 1.00 92.00 122 ILE A N 1
ATOM 981 C CA . ILE A 1 122 ? 13.005 0.856 4.674 1.00 92.00 122 ILE A CA 1
ATOM 982 C C . ILE A 1 122 ? 14.010 -0.087 4.016 1.00 92.00 122 ILE A C 1
ATOM 984 O O . ILE A 1 122 ? 14.712 0.337 3.107 1.00 92.00 122 ILE A O 1
ATOM 988 N N . ASP A 1 123 ? 13.986 -1.372 4.389 1.00 90.75 123 ASP A N 1
ATOM 989 C CA . ASP A 1 123 ? 14.894 -2.381 3.833 1.00 90.75 123 ASP A CA 1
ATOM 990 C C . ASP A 1 123 ? 14.790 -2.427 2.286 1.00 90.75 123 ASP A C 1
ATOM 992 O O . ASP A 1 123 ? 15.799 -2.488 1.589 1.00 90.75 123 ASP A O 1
ATOM 996 N N . PHE A 1 124 ? 13.569 -2.345 1.738 1.00 89.88 124 PHE A N 1
ATOM 997 C CA . PHE A 1 124 ? 13.328 -2.288 0.291 1.00 89.88 124 PHE A CA 1
ATOM 998 C C . PHE A 1 124 ? 13.836 -0.988 -0.346 1.00 89.88 124 PHE A C 1
ATOM 1000 O O . PHE A 1 124 ? 14.492 -1.024 -1.382 1.00 89.88 124 PHE A O 1
ATOM 1007 N N . TYR A 1 125 ? 13.522 0.165 0.245 1.00 89.06 125 TYR A N 1
ATOM 1008 C CA . TYR A 1 125 ? 13.863 1.462 -0.331 1.00 89.06 125 TYR A CA 1
ATOM 1009 C C . TYR A 1 125 ? 15.376 1.666 -0.373 1.00 89.06 125 TYR A C 1
ATOM 1011 O O . TYR A 1 125 ? 15.882 2.097 -1.400 1.00 89.06 125 TYR A O 1
ATOM 1019 N N . GLU A 1 126 ? 16.090 1.313 0.698 1.00 89.88 126 GLU A N 1
ATOM 1020 C CA . GLU A 1 126 ? 17.554 1.400 0.760 1.00 89.88 126 GLU A CA 1
ATOM 1021 C C . GLU A 1 126 ? 18.225 0.480 -0.270 1.00 89.88 126 GLU A C 1
ATOM 1023 O O . GLU A 1 126 ? 19.227 0.854 -0.880 1.00 89.88 126 GLU A O 1
ATOM 1028 N N . GLN A 1 127 ? 17.652 -0.704 -0.511 1.00 87.69 127 GLN A N 1
ATOM 1029 C CA . GLN A 1 127 ? 18.128 -1.620 -1.547 1.00 87.69 127 GLN A CA 1
ATOM 1030 C C . GLN A 1 127 ? 17.930 -1.051 -2.962 1.00 87.69 127 GLN A C 1
ATOM 1032 O O . GLN A 1 127 ? 18.826 -1.177 -3.795 1.00 87.69 127 GLN A O 1
ATOM 1037 N N . GLU A 1 128 ? 16.776 -0.441 -3.242 1.00 82.75 128 GLU A N 1
ATOM 1038 C CA . GLU A 1 128 ? 16.438 0.083 -4.573 1.00 82.75 128 GLU A CA 1
ATOM 1039 C C . GLU A 1 128 ? 17.116 1.423 -4.886 1.00 82.75 128 GLU A C 1
ATOM 1041 O O . GLU A 1 128 ? 17.532 1.657 -6.020 1.00 82.75 128 GLU A O 1
ATOM 1046 N N . SER A 1 129 ? 17.219 2.322 -3.903 1.00 79.31 129 SER A N 1
ATOM 1047 C CA . SER A 1 129 ? 17.833 3.643 -4.081 1.00 79.31 129 SER A CA 1
ATOM 1048 C C . SER A 1 129 ? 19.359 3.599 -3.984 1.00 79.31 129 SER A C 1
ATOM 1050 O O . SER A 1 129 ? 20.034 4.451 -4.559 1.00 79.31 129 SER A O 1
ATOM 1052 N N . GLY A 1 130 ? 19.910 2.624 -3.251 1.00 75.50 130 GLY A N 1
ATOM 1053 C CA . GLY A 1 130 ? 21.317 2.605 -2.850 1.00 75.50 130 GLY A CA 1
ATOM 1054 C C . GLY A 1 130 ? 21.663 3.639 -1.770 1.00 75.50 130 GLY A C 1
ATOM 1055 O O . GLY A 1 130 ? 22.841 3.830 -1.465 1.00 75.50 130 GLY A O 1
ATOM 1056 N N . GLU A 1 131 ? 20.663 4.307 -1.191 1.00 73.06 131 GLU A N 1
ATOM 1057 C CA . GLU A 1 131 ? 20.813 5.327 -0.156 1.00 73.06 131 GLU A CA 1
ATOM 1058 C C . GLU A 1 131 ? 20.239 4.820 1.167 1.00 73.06 131 GLU A C 1
ATOM 1060 O O . GLU A 1 131 ? 19.062 4.468 1.248 1.00 73.06 131 GLU A O 1
ATOM 1065 N N . ALA A 1 132 ? 21.060 4.824 2.220 1.00 75.12 132 ALA A N 1
ATOM 1066 C CA . ALA A 1 132 ? 20.589 4.519 3.563 1.00 75.12 132 ALA A CA 1
ATOM 1067 C C . ALA A 1 132 ? 19.683 5.652 4.071 1.00 75.12 132 ALA A C 1
ATOM 1069 O O . ALA A 1 132 ? 20.083 6.818 4.092 1.00 75.12 132 ALA A O 1
ATOM 1070 N N . LEU A 1 133 ? 18.479 5.303 4.523 1.00 72.69 133 LEU A N 1
ATOM 1071 C CA . LEU A 1 133 ? 17.562 6.230 5.188 1.00 72.69 133 LEU A CA 1
ATOM 1072 C C . LEU A 1 133 ? 18.045 6.558 6.604 1.00 72.69 133 LEU A C 1
ATOM 1074 O O . LEU A 1 133 ? 17.749 7.630 7.130 1.00 72.69 133 LEU A O 1
ATOM 1078 N N . HIS A 1 134 ? 18.838 5.660 7.191 1.00 63.69 134 HIS A N 1
ATOM 1079 C CA . HIS A 1 134 ? 19.528 5.872 8.454 1.00 63.69 134 HIS A CA 1
ATOM 1080 C C . HIS A 1 134 ? 21.041 5.919 8.222 1.00 63.69 134 HIS A C 1
ATOM 1082 O O . HIS A 1 134 ? 21.670 4.912 7.906 1.00 63.69 134 HIS A O 1
ATOM 1088 N N . SER A 1 135 ? 21.659 7.088 8.408 1.00 44.47 135 SER A N 1
ATOM 1089 C CA . SER A 1 135 ? 23.120 7.157 8.530 1.00 44.47 135 SER A CA 1
ATOM 1090 C C . SER A 1 135 ? 23.567 6.425 9.804 1.00 44.47 135 SER A C 1
ATOM 1092 O O . SER A 1 135 ? 22.856 6.481 10.808 1.00 44.47 135 SER A O 1
ATOM 1094 N N . GLU A 1 136 ? 24.761 5.822 9.817 1.00 44.53 136 GLU A N 1
ATOM 1095 C CA . GLU A 1 136 ? 25.399 5.182 10.993 1.00 44.53 136 GLU A CA 1
ATOM 1096 C C . GLU A 1 136 ? 25.564 6.107 12.230 1.00 44.53 136 GLU A C 1
ATOM 1098 O O . GLU A 1 136 ? 26.180 5.735 13.223 1.00 44.53 136 GLU A O 1
ATOM 1103 N N . HIS A 1 137 ? 25.009 7.319 12.218 1.00 37.88 137 HIS A N 1
ATOM 1104 C CA . HIS A 1 137 ? 25.126 8.311 13.279 1.00 37.88 137 HIS A CA 1
ATOM 1105 C C . HIS A 1 137 ? 24.080 8.223 14.406 1.00 37.88 137 HIS A C 1
ATOM 1107 O O . HIS A 1 137 ? 24.169 9.016 15.341 1.00 37.88 137 HIS A O 1
ATOM 1113 N N . ASP A 1 138 ? 23.170 7.242 14.390 1.00 41.16 138 ASP A N 1
ATOM 1114 C CA . ASP A 1 138 ? 22.302 6.935 15.546 1.00 41.16 138 ASP A CA 1
ATOM 1115 C C . ASP A 1 138 ? 22.885 5.858 16.485 1.00 41.16 138 ASP A C 1
ATOM 1117 O O . ASP A 1 138 ? 22.295 5.524 17.518 1.00 41.16 138 ASP A O 1
ATOM 1121 N N . SER A 1 139 ? 24.087 5.339 16.208 1.00 39.09 139 SER A N 1
ATOM 1122 C CA . SER A 1 139 ? 24.810 4.503 17.168 1.00 39.09 139 SER A CA 1
ATOM 1123 C C . SER A 1 139 ? 25.586 5.371 18.157 1.00 39.09 139 SER A C 1
ATOM 1125 O O . SER A 1 139 ? 26.771 5.597 17.964 1.00 39.09 139 SER A O 1
ATOM 1127 N N . LEU A 1 140 ? 24.934 5.858 19.214 1.00 36.59 140 LEU A N 1
ATOM 1128 C CA . LEU A 1 140 ? 25.566 6.201 20.500 1.00 36.59 140 LEU A CA 1
ATOM 1129 C C . LEU A 1 140 ? 24.466 6.457 21.545 1.00 36.59 140 LEU A C 1
ATOM 1131 O O . LEU A 1 140 ? 24.218 7.590 21.938 1.00 36.59 140 LEU A O 1
ATOM 1135 N N . ASN A 1 141 ? 23.765 5.392 21.952 1.00 34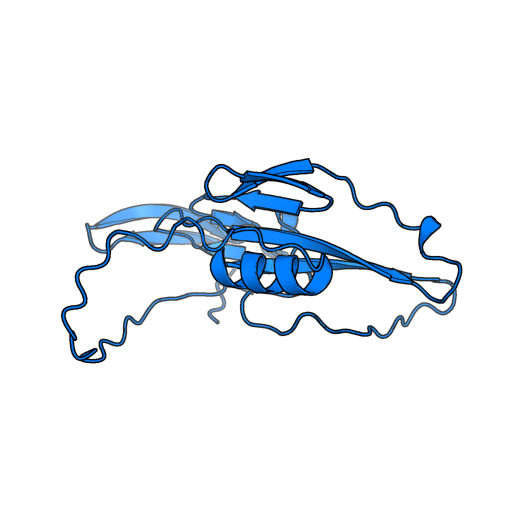.91 141 ASN A N 1
ATOM 1136 C CA . ASN A 1 141 ? 23.228 5.194 23.311 1.00 34.91 141 ASN A CA 1
ATOM 1137 C C . ASN A 1 141 ? 22.506 3.836 23.414 1.00 34.91 141 ASN A C 1
ATOM 1139 O O . ASN A 1 141 ? 21.314 3.757 23.693 1.00 34.91 141 ASN A O 1
ATOM 1143 N N . SER A 1 142 ? 23.241 2.741 23.215 1.00 32.69 142 SER A N 1
ATOM 1144 C CA . SER A 1 142 ? 22.838 1.434 23.741 1.00 32.69 142 SER A CA 1
ATOM 1145 C C . SER A 1 142 ? 23.944 0.968 24.672 1.00 32.69 142 SER A C 1
ATOM 1147 O O . SER A 1 142 ? 24.989 0.501 24.230 1.00 32.69 142 SER A O 1
ATOM 1149 N N . ASN A 1 143 ? 23.734 1.143 25.977 1.00 33.81 143 ASN A N 1
ATOM 1150 C CA . ASN A 1 143 ? 24.457 0.349 26.960 1.00 33.81 143 ASN A CA 1
ATOM 1151 C C . ASN A 1 143 ? 23.983 -1.094 26.789 1.00 33.81 143 ASN A C 1
ATOM 1153 O O . ASN A 1 143 ? 22.944 -1.483 27.329 1.00 33.81 143 ASN A O 1
ATOM 1157 N N . ASP A 1 144 ? 24.745 -1.850 26.005 1.00 39.84 144 ASP A N 1
ATOM 1158 C CA . ASP A 1 144 ? 24.556 -3.272 25.768 1.00 39.84 144 ASP A CA 1
ATOM 1159 C C . ASP A 1 144 ? 24.382 -4.018 27.088 1.00 39.84 144 ASP A C 1
ATOM 1161 O O . ASP A 1 144 ? 25.322 -4.274 27.841 1.00 39.84 144 ASP A O 1
ATOM 1165 N N . THR A 1 145 ? 23.139 -4.407 27.349 1.00 31.31 145 THR A N 1
ATOM 1166 C CA . THR A 1 145 ? 22.822 -5.460 28.301 1.00 31.31 145 THR A CA 1
ATOM 1167 C C . THR A 1 145 ? 22.155 -6.563 27.500 1.00 31.31 145 THR A C 1
ATOM 1169 O O . THR A 1 145 ? 21.050 -6.396 26.990 1.00 31.31 145 THR A O 1
ATOM 1172 N N . TRP A 1 146 ? 22.852 -7.686 27.348 1.00 29.97 146 TRP A N 1
ATOM 1173 C CA . TRP A 1 146 ? 22.357 -8.882 26.675 1.00 29.97 146 TRP A CA 1
ATOM 1174 C C . TRP A 1 146 ? 21.064 -9.378 27.336 1.00 29.97 146 TRP A C 1
ATOM 1176 O O . TRP A 1 146 ? 21.105 -10.085 28.344 1.00 29.97 146 TRP A O 1
ATOM 1186 N N . ILE A 1 147 ? 19.904 -9.041 26.768 1.00 30.88 147 ILE A N 1
ATOM 1187 C CA . ILE A 1 147 ? 18.627 -9.639 27.164 1.00 30.88 147 ILE A CA 1
ATOM 1188 C C . ILE A 1 147 ? 18.358 -10.822 26.233 1.00 30.88 147 ILE A C 1
ATOM 1190 O O . ILE A 1 147 ? 18.109 -10.664 25.039 1.00 30.88 147 ILE A O 1
ATOM 1194 N N . ARG A 1 148 ? 18.403 -12.034 26.800 1.00 27.03 148 ARG A N 1
ATOM 1195 C CA . ARG A 1 148 ? 17.862 -13.251 26.179 1.00 27.03 148 ARG A CA 1
ATOM 1196 C C . ARG A 1 148 ? 16.422 -12.983 25.730 1.00 27.03 148 ARG A C 1
ATOM 1198 O O . ARG A 1 148 ? 15.552 -12.772 26.572 1.00 27.03 148 ARG A O 1
ATOM 1205 N N . LEU A 1 149 ? 16.159 -13.072 24.427 1.00 25.02 149 LEU A N 1
ATOM 1206 C CA . LEU A 1 149 ? 14.800 -13.155 23.894 1.00 25.02 149 LEU A CA 1
ATOM 1207 C C . LEU A 1 149 ? 14.169 -14.476 24.352 1.00 25.02 149 LEU A C 1
ATOM 1209 O O . LEU A 1 149 ? 14.384 -15.534 23.763 1.00 25.02 149 LEU A O 1
ATOM 1213 N N . ILE A 1 150 ? 13.393 -14.411 25.432 1.00 27.95 150 ILE A N 1
ATOM 1214 C CA . ILE A 1 150 ? 12.366 -15.406 25.725 1.00 27.95 150 ILE A CA 1
ATOM 1215 C C . ILE A 1 150 ? 11.255 -15.148 24.707 1.00 27.95 150 ILE A C 1
ATOM 1217 O O . ILE A 1 150 ? 10.605 -14.106 24.721 1.00 27.95 150 ILE A O 1
ATOM 1221 N N . SER A 1 151 ? 11.098 -16.077 23.771 1.00 24.88 151 SER A N 1
ATOM 1222 C CA . SER A 1 151 ? 10.090 -16.037 22.719 1.00 24.88 151 SER A CA 1
ATOM 1223 C C . SER A 1 151 ? 8.678 -15.996 23.308 1.00 24.88 151 SER A C 1
ATOM 1225 O O . SER A 1 151 ? 8.247 -16.968 23.927 1.00 24.88 151 SER A O 1
ATOM 1227 N N . TYR A 1 152 ? 7.939 -14.920 23.039 1.00 26.83 152 TYR A N 1
ATOM 1228 C CA . TYR A 1 152 ? 6.482 -14.909 23.123 1.00 26.83 152 TYR A CA 1
ATOM 1229 C C . TYR A 1 152 ? 5.914 -14.880 21.704 1.00 26.83 152 TYR A C 1
ATOM 1231 O O . TYR A 1 152 ? 6.233 -13.993 20.913 1.00 26.83 152 TYR A O 1
ATOM 1239 N N . ARG A 1 153 ? 5.072 -15.868 21.375 1.00 29.20 153 ARG A N 1
ATOM 1240 C CA . ARG A 1 153 ? 4.133 -15.751 20.255 1.00 29.20 153 ARG A CA 1
ATOM 1241 C C . ARG A 1 153 ? 3.087 -14.718 20.649 1.00 29.20 153 ARG A C 1
ATOM 1243 O O . ARG A 1 153 ? 2.417 -14.895 21.662 1.00 29.20 153 ARG A O 1
ATOM 1250 N N . LEU A 1 154 ? 2.934 -13.680 19.839 1.00 32.44 154 LEU A N 1
ATOM 1251 C CA . LEU A 1 154 ? 1.716 -12.883 19.820 1.00 32.44 154 LEU A CA 1
ATOM 1252 C C . LEU A 1 154 ? 0.953 -13.263 18.556 1.00 32.44 154 LEU A C 1
ATOM 1254 O O . LEU A 1 154 ? 1.283 -12.850 17.445 1.00 32.44 154 LEU A O 1
ATOM 1258 N N . ASP A 1 155 ? -0.029 -14.134 18.763 1.00 41.44 155 ASP A N 1
ATOM 1259 C CA . ASP A 1 155 ? -1.093 -14.422 17.818 1.00 41.44 155 ASP A CA 1
ATOM 1260 C C . ASP A 1 155 ? -1.908 -13.146 17.562 1.00 41.44 155 ASP A C 1
ATOM 1262 O O . ASP A 1 155 ? -2.302 -12.457 18.502 1.00 41.44 155 ASP A O 1
ATOM 1266 N N . GLY A 1 156 ? -2.194 -12.852 16.289 1.00 36.62 156 GLY A N 1
ATOM 1267 C CA . GLY A 1 156 ? -3.219 -11.869 15.924 1.00 36.62 156 GLY A CA 1
ATOM 1268 C C . GLY A 1 156 ? -2.849 -10.895 14.809 1.00 36.62 156 GLY A C 1
ATOM 1269 O O . GLY A 1 156 ? -2.948 -9.689 14.998 1.00 36.62 156 GLY A O 1
ATOM 1270 N N . GLN A 1 157 ? -2.477 -11.384 13.623 1.00 36.00 157 GLN A N 1
ATOM 1271 C CA . GLN A 1 157 ? -2.522 -10.570 12.404 1.00 36.00 157 GLN A CA 1
ATOM 1272 C C . GLN A 1 157 ? -3.463 -11.204 11.386 1.00 36.00 157 GLN A C 1
ATOM 1274 O O . GLN A 1 157 ? -3.225 -12.275 10.825 1.00 36.00 157 GLN A O 1
ATOM 1279 N N . VAL A 1 158 ? -4.571 -10.507 11.180 1.00 34.47 158 VAL A N 1
ATOM 1280 C CA . VAL A 1 158 ? -5.670 -10.883 10.302 1.00 34.47 158 VAL A CA 1
ATOM 1281 C C . VAL A 1 158 ? -5.490 -10.082 9.014 1.00 34.47 158 VAL A C 1
ATOM 1283 O O . VAL A 1 158 ? -5.949 -8.952 8.901 1.00 34.47 158 VAL A O 1
ATOM 1286 N N . LEU A 1 159 ? -4.752 -10.647 8.056 1.00 33.88 159 LEU A N 1
ATOM 1287 C CA . LEU A 1 159 ? -4.753 -10.151 6.674 1.00 33.88 159 LEU A CA 1
ATOM 1288 C C . LEU A 1 159 ? -6.120 -10.464 6.077 1.00 33.88 159 LEU A C 1
ATOM 1290 O O . LEU A 1 159 ? -6.452 -11.645 6.034 1.00 33.88 159 LEU A O 1
ATOM 1294 N N . ILE A 1 160 ? -6.881 -9.466 5.634 1.00 33.16 160 ILE A N 1
ATOM 1295 C CA . ILE A 1 160 ? -8.159 -9.701 4.957 1.00 33.16 160 ILE A CA 1
ATOM 1296 C C . ILE A 1 160 ? -7.906 -9.633 3.459 1.00 33.16 160 ILE A C 1
ATOM 1298 O O . ILE A 1 160 ? -7.456 -8.596 2.974 1.00 33.16 160 ILE A O 1
ATOM 1302 N N . ALA A 1 161 ? -8.143 -10.746 2.767 1.00 38.50 161 ALA A N 1
ATOM 1303 C CA . ALA A 1 161 ? -8.277 -10.790 1.312 1.00 38.50 161 ALA A CA 1
ATOM 1304 C C . ALA A 1 161 ? -9.743 -10.582 0.928 1.00 38.50 161 ALA A C 1
ATOM 1306 O O . ALA A 1 161 ? -10.613 -11.041 1.704 1.00 38.50 161 ALA A O 1
#

Organism: Xenorhabdus bovienii (NCBI:txid40576)

pLDDT: mean 79.22, std 20.89, range [24.88, 95.62]

Secondary structure (DSSP, 8-state):
-----SEEEEEE-TT--EEEEEE-TT---EEE-TT---EEEEEEEEE-TT-GGG--PPPEEEEETTEEEEESEEEE--SEEEHHHH--SB-TTSPPPS------TT--EEEEEEEEEHHHHHHHHHHHHS--SS-GGG-S------------------EE-

Foldseek 3Di:
DDADDFAKDWDADPVGDIDIDGDHPPFPFWFQQQPLAKKKKAKDKFFDPPCSVVDDQDWDWDAAPNDIDIHSMDMGSDRIGGCVVRVAPAEEPGDDDPHDDDPPPPDGIDIHMHMYGSVRVQVVVCVVVVDHPDDPVVPDDDPDDDDPPPDDDDDDTDGYD

Sequence (161 aa):
MVELKPGKHVLETSDGKKQPFLVYSKNQGGIINPNRELYYTYNMVYAIENHENKFSPQNTEVVIDGVTLEGPIRSSDAVFIDNNVFRCTYPIGTPFPEEIVIYDKKSKGNIKSKCFRKKEFIDFYEQESGEALHSEHDSLNSNDTWIRLISYRLDGQVLIA